Protein AF-A0A438I477-F1 (afdb_monomer_lite)

Sequence (78 aa):
MAAFSEGEGAPKGGKCWFAVESKTFEISIEETRGKLRGIILERSKGLSSWIKFGEKSLSSLLERSGRVVQRRIKFKEP

pLDDT: mean 72.96, std 21.23, range [28.95, 92.88]

Foldseek 3Di:
DDDDDDDPPGPQKDWDWDDDDQKIWIWIWDDDPNWIKIKIWIDGDPDIDMDIGTRVRVVCCVVVVVDDDDPDDDDDDD

Radius of gyration: 14.13 Å; chains: 1; bounding box: 40×30×31 Å

Secondary structure (DSSP, 8-state):
-------SS--S-EEEEEEETTEEEEEEEEEETTEEEEEEEEEETTEEEEEEE-HHHHHHHHHTTT--------PPP-

Structure (mmCIF, N/CA/C/O backbone):
data_AF-A0A438I477-F1
#
_entry.id   AF-A0A438I477-F1
#
loop_
_atom_site.group_PDB
_atom_site.id
_atom_site.type_symbol
_atom_site.label_atom_id
_atom_site.label_alt_id
_atom_site.label_comp_id
_atom_site.label_asym_id
_atom_site.label_entity_id
_atom_site.label_seq_id
_atom_site.pdbx_PDB_ins_code
_atom_site.Cartn_x
_atom_site.Cartn_y
_atom_site.Cartn_z
_atom_site.occupancy
_atom_site.B_iso_or_equiv
_atom_site.auth_seq_id
_atom_site.auth_comp_id
_atom_site.auth_asym_id
_atom_site.auth_atom_id
_atom_site.pdbx_PDB_model_num
ATOM 1 N N . MET A 1 1 ? -2.839 -1.136 -19.193 1.00 30.78 1 MET A N 1
ATOM 2 C CA . MET A 1 1 ? -4.300 -0.968 -19.062 1.00 30.78 1 MET A CA 1
ATOM 3 C C . MET A 1 1 ? -4.666 -1.380 -17.644 1.00 30.78 1 MET A C 1
ATOM 5 O O . MET A 1 1 ? -4.640 -2.565 -17.352 1.00 30.78 1 MET A O 1
ATOM 9 N N . ALA A 1 2 ? -4.843 -0.425 -16.729 1.00 31.55 2 ALA A N 1
ATOM 10 C CA . ALA A 1 2 ? -5.329 -0.716 -15.381 1.00 31.55 2 ALA A CA 1
ATOM 11 C C . ALA A 1 2 ? -6.834 -0.436 -15.382 1.00 31.55 2 ALA A C 1
ATOM 13 O O . ALA A 1 2 ? -7.239 0.694 -15.643 1.00 31.55 2 ALA A O 1
ATOM 14 N N . ALA A 1 3 ? -7.646 -1.471 -15.184 1.00 38.09 3 ALA A N 1
ATOM 15 C CA . ALA A 1 3 ? -9.088 -1.329 -15.051 1.00 38.09 3 ALA A CA 1
ATOM 16 C C . ALA A 1 3 ? -9.406 -1.067 -13.575 1.00 38.09 3 ALA A C 1
ATOM 18 O O . ALA A 1 3 ? -9.215 -1.945 -12.735 1.00 38.09 3 ALA A O 1
ATOM 19 N N . PHE A 1 4 ? -9.854 0.147 -13.266 1.00 42.28 4 PHE A N 1
ATOM 20 C CA . PHE A 1 4 ? -10.560 0.432 -12.024 1.00 42.28 4 PHE A CA 1
ATOM 21 C C . PHE A 1 4 ? -12.046 0.240 -12.319 1.00 42.28 4 PHE A C 1
ATOM 23 O O . PHE A 1 4 ? -12.642 1.030 -13.045 1.00 42.28 4 PHE A O 1
ATOM 30 N N . SER A 1 5 ? -12.625 -0.856 -11.840 1.00 49.41 5 SER A N 1
ATOM 31 C CA . SER A 1 5 ? -14.072 -1.051 -11.857 1.00 49.41 5 SER A CA 1
ATOM 32 C C . SER A 1 5 ? -14.656 -0.336 -10.640 1.00 49.41 5 SER A C 1
ATOM 34 O O . SER A 1 5 ? -14.488 -0.790 -9.509 1.00 49.41 5 SER A O 1
ATOM 36 N N . GLU A 1 6 ? -15.303 0.801 -10.879 1.00 52.59 6 GLU A N 1
ATOM 37 C CA . GLU A 1 6 ? -16.028 1.574 -9.871 1.00 52.59 6 GLU A CA 1
ATOM 38 C C . GLU A 1 6 ? -17.499 1.129 -9.890 1.00 52.59 6 GLU A C 1
ATOM 40 O O . GLU A 1 6 ? -18.214 1.347 -10.865 1.00 52.59 6 GLU A O 1
ATOM 45 N N . GLY A 1 7 ? -17.921 0.410 -8.847 1.00 40.47 7 GLY A N 1
ATOM 46 C CA . GLY A 1 7 ? -19.319 0.062 -8.594 1.00 40.47 7 GLY A CA 1
ATOM 47 C C . GLY A 1 7 ? -19.848 0.896 -7.430 1.00 40.47 7 GLY A C 1
ATOM 48 O O . GLY A 1 7 ? -19.138 1.083 -6.442 1.00 40.47 7 GLY A O 1
ATOM 49 N N . GLU A 1 8 ? -21.071 1.415 -7.560 1.00 48.38 8 GLU A N 1
ATOM 50 C CA . GLU A 1 8 ? -21.741 2.223 -6.536 1.00 48.38 8 GLU A CA 1
ATOM 51 C C . GLU A 1 8 ? -21.812 1.475 -5.191 1.00 48.38 8 GLU A C 1
ATOM 53 O O . GLU A 1 8 ? -22.312 0.353 -5.110 1.00 48.38 8 GLU A O 1
ATOM 58 N N . GLY A 1 9 ? -21.272 2.107 -4.143 1.00 48.19 9 GLY A N 1
ATOM 59 C CA . GLY A 1 9 ? -20.914 1.474 -2.869 1.00 48.19 9 GLY A CA 1
ATOM 60 C C . GLY A 1 9 ? -19.394 1.416 -2.701 1.00 48.19 9 GLY A C 1
ATOM 61 O O . GLY A 1 9 ? -18.795 0.350 -2.812 1.00 48.19 9 GLY A O 1
ATOM 62 N N . ALA A 1 10 ? -18.772 2.580 -2.475 1.00 49.47 10 ALA A N 1
ATOM 63 C CA . ALA A 1 10 ? -17.323 2.790 -2.529 1.00 49.47 10 ALA A CA 1
ATOM 64 C C . ALA A 1 10 ? -16.514 1.657 -1.854 1.00 49.47 10 ALA A C 1
ATOM 66 O O . ALA A 1 10 ? -16.705 1.393 -0.660 1.00 49.47 10 ALA A O 1
ATOM 67 N N . PRO A 1 11 ? -15.589 0.994 -2.572 1.00 51.38 11 PRO A N 1
ATOM 68 C CA . PRO A 1 11 ? -14.785 -0.060 -1.984 1.00 51.38 11 PRO A CA 1
ATOM 69 C C . PRO A 1 11 ? -13.868 0.566 -0.931 1.00 51.38 11 PRO A C 1
ATOM 71 O O . PRO A 1 11 ? -13.052 1.440 -1.222 1.00 51.38 11 PRO A O 1
ATOM 74 N N . LYS A 1 12 ? -13.992 0.124 0.323 1.00 66.69 12 LYS A N 1
ATOM 75 C CA . LYS A 1 12 ? -13.118 0.531 1.433 1.00 66.69 12 LYS A CA 1
ATOM 76 C C . LYS A 1 12 ? -11.752 -0.163 1.340 1.00 66.69 12 LYS A C 1
ATOM 78 O O . LYS A 1 12 ? -11.293 -0.835 2.260 1.00 66.69 12 LYS A O 1
ATOM 83 N N . GLY A 1 13 ? -11.127 -0.050 0.176 1.00 75.12 13 GLY A N 1
ATOM 84 C CA . GLY A 1 13 ? -9.888 -0.718 -0.174 1.00 75.12 13 GLY A CA 1
ATOM 85 C C . GLY A 1 13 ? -9.642 -0.697 -1.676 1.00 75.12 13 GLY A C 1
ATOM 86 O O . GLY A 1 13 ? -10.560 -0.551 -2.478 1.00 75.12 13 GLY A O 1
ATOM 87 N N . GLY A 1 14 ? -8.380 -0.833 -2.063 1.00 85.00 14 GLY A N 1
ATOM 88 C CA . GLY A 1 14 ? -7.964 -0.755 -3.456 1.00 85.00 14 GLY A CA 1
ATOM 89 C C . GLY A 1 14 ? -6.583 -1.350 -3.645 1.00 85.00 14 GLY A C 1
ATOM 90 O O . GLY A 1 14 ? -5.766 -1.347 -2.726 1.00 85.00 14 GLY A O 1
ATOM 91 N N . LYS A 1 15 ? -6.327 -1.873 -4.842 1.00 89.06 15 LYS A N 1
ATOM 92 C CA . LYS A 1 15 ? -5.008 -2.365 -5.235 1.00 89.06 15 LYS A CA 1
ATOM 93 C C . LYS A 1 15 ? -4.555 -1.661 -6.501 1.00 89.06 15 LYS A C 1
ATOM 95 O O . LYS A 1 15 ? -5.314 -1.573 -7.463 1.00 89.06 15 LYS A O 1
ATOM 100 N N . CYS A 1 16 ? -3.324 -1.176 -6.515 1.00 86.12 16 CYS A N 1
ATOM 101 C CA . CYS A 1 16 ? -2.703 -0.625 -7.709 1.00 86.12 16 CYS A CA 1
ATOM 102 C C . CYS A 1 16 ? -1.262 -1.111 -7.826 1.00 86.12 16 CYS A C 1
ATOM 104 O O . CYS A 1 16 ? -0.634 -1.520 -6.852 1.00 86.12 16 CYS A O 1
ATOM 106 N N . TRP A 1 17 ? -0.772 -1.128 -9.059 1.00 88.75 17 TRP A N 1
ATOM 107 C CA . TRP A 1 17 ? 0.526 -1.682 -9.400 1.00 88.75 17 TRP A CA 1
ATOM 108 C C . TRP A 1 17 ? 1.223 -0.668 -10.290 1.00 88.75 17 TRP A C 1
ATOM 110 O O . TRP A 1 17 ? 0.611 -0.143 -11.222 1.00 88.75 17 TRP A O 1
ATOM 120 N N . PHE A 1 18 ? 2.487 -0.385 -10.015 1.00 85.56 18 PHE A N 1
ATOM 121 C CA . PHE A 1 18 ? 3.289 0.496 -10.849 1.00 85.56 18 PHE A CA 1
ATOM 122 C C . PHE A 1 18 ? 4.724 -0.011 -10.921 1.00 85.56 18 PHE A C 1
ATOM 124 O O . PHE A 1 18 ? 5.231 -0.644 -9.996 1.00 85.56 18 PHE A O 1
ATOM 131 N N . ALA A 1 19 ? 5.376 0.249 -12.047 1.00 88.62 19 ALA A N 1
ATOM 132 C CA . ALA A 1 19 ? 6.763 -0.124 -12.265 1.00 88.62 19 ALA A CA 1
ATOM 133 C C . ALA A 1 19 ? 7.638 1.128 -12.275 1.00 88.62 19 ALA A C 1
ATOM 135 O O . ALA A 1 19 ? 7.264 2.152 -12.846 1.00 88.62 19 ALA A O 1
ATOM 136 N N . VAL A 1 20 ? 8.808 1.030 -11.649 1.00 86.81 20 VAL A N 1
ATOM 137 C CA . VAL A 1 20 ? 9.860 2.048 -11.701 1.00 86.81 20 VAL A CA 1
ATOM 138 C C . VAL A 1 20 ? 11.166 1.316 -11.977 1.00 86.81 20 VAL A C 1
ATOM 140 O O . VAL A 1 20 ? 11.579 0.460 -11.193 1.00 86.81 20 VAL A O 1
ATOM 143 N N . GLU A 1 21 ? 11.802 1.629 -13.105 1.00 90.56 21 GLU A N 1
ATOM 144 C CA . GLU A 1 21 ? 13.019 0.954 -13.577 1.00 90.56 21 GLU A CA 1
ATOM 145 C C . GLU A 1 21 ? 12.844 -0.580 -13.672 1.00 90.56 21 GLU A C 1
ATOM 147 O O . GLU A 1 21 ? 11.986 -1.071 -14.398 1.00 90.56 21 GLU A O 1
ATOM 152 N N . SER A 1 22 ? 13.663 -1.353 -12.944 1.00 88.44 22 SER A N 1
ATOM 153 C CA . SER A 1 22 ? 13.617 -2.825 -12.874 1.00 88.44 22 SER A CA 1
ATOM 154 C C . SER A 1 22 ? 12.784 -3.357 -11.699 1.00 88.44 22 SER A C 1
ATOM 156 O O . SER A 1 22 ? 12.927 -4.525 -11.324 1.00 88.44 22 SER A O 1
ATOM 158 N N . LYS A 1 23 ? 11.977 -2.503 -11.061 1.00 90.19 23 LYS A N 1
ATOM 159 C CA . LYS A 1 23 ? 11.201 -2.837 -9.865 1.00 90.19 23 LYS A CA 1
ATOM 160 C C . LYS 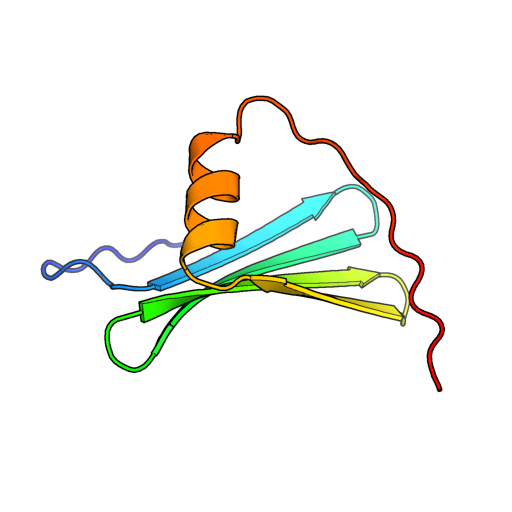A 1 23 ? 9.710 -2.703 -10.130 1.00 90.19 23 LYS A C 1
ATOM 162 O O . LYS A 1 23 ? 9.270 -1.760 -10.783 1.00 90.19 23 LYS A O 1
ATOM 167 N N . THR A 1 24 ? 8.935 -3.631 -9.583 1.00 91.50 24 THR A N 1
ATOM 168 C CA . THR A 1 24 ? 7.470 -3.559 -9.570 1.00 91.50 24 THR A CA 1
ATOM 169 C C . THR A 1 24 ? 6.998 -3.326 -8.149 1.00 91.50 24 THR A C 1
ATOM 171 O O . THR A 1 24 ? 7.464 -3.993 -7.228 1.00 91.50 24 THR A O 1
ATOM 174 N N . PHE A 1 25 ? 6.070 -2.397 -7.984 1.00 89.88 25 PHE A N 1
ATOM 175 C CA . PHE A 1 25 ? 5.446 -2.077 -6.717 1.00 89.88 25 PHE A CA 1
ATOM 176 C C . PHE A 1 25 ? 3.961 -2.402 -6.783 1.00 89.88 25 PHE A C 1
ATOM 178 O O . PHE A 1 25 ? 3.285 -2.040 -7.743 1.00 89.88 25 PHE A O 1
ATOM 185 N N . GLU A 1 26 ? 3.459 -3.057 -5.748 1.00 92.31 26 GLU A N 1
ATOM 186 C CA . GLU A 1 26 ? 2.039 -3.276 -5.508 1.00 92.31 26 GLU A CA 1
ATOM 187 C C . GLU A 1 26 ? 1.659 -2.511 -4.241 1.00 92.31 26 GLU A C 1
ATOM 189 O O . GLU A 1 26 ? 2.287 -2.685 -3.197 1.00 92.31 26 GLU A O 1
ATOM 194 N N . ILE A 1 27 ? 0.658 -1.641 -4.338 1.00 90.88 27 ILE A N 1
ATOM 195 C CA . ILE A 1 27 ? 0.040 -0.984 -3.188 1.00 90.88 27 ILE A CA 1
ATOM 196 C C . ILE A 1 27 ? -1.319 -1.628 -2.985 1.00 90.88 27 ILE A C 1
ATOM 198 O O . ILE A 1 27 ? -2.140 -1.620 -3.902 1.00 90.88 27 ILE A O 1
ATOM 202 N N . SER A 1 28 ? -1.572 -2.136 -1.786 1.00 90.38 28 SER A N 1
ATOM 203 C CA . SER A 1 28 ? -2.894 -2.577 -1.359 1.00 90.38 28 SER A CA 1
ATOM 204 C C . SER A 1 28 ? -3.361 -1.762 -0.161 1.00 90.38 28 SER A C 1
ATOM 206 O O . SER A 1 28 ? -2.589 -1.457 0.748 1.00 90.38 28 SER A O 1
ATOM 208 N N . ILE A 1 29 ? -4.636 -1.393 -0.166 1.00 90.62 29 ILE A N 1
ATOM 209 C CA . ILE A 1 29 ? -5.345 -0.820 0.971 1.00 90.62 29 ILE A CA 1
ATOM 210 C C . ILE A 1 29 ? -6.486 -1.769 1.303 1.00 90.62 29 ILE A C 1
ATOM 212 O O . ILE A 1 29 ? -7.288 -2.102 0.432 1.00 90.62 29 ILE A O 1
ATOM 216 N N . GLU A 1 30 ? -6.553 -2.189 2.557 1.00 89.94 30 GLU A N 1
ATOM 217 C CA . GLU A 1 30 ? -7.547 -3.126 3.066 1.00 89.94 30 GLU A CA 1
ATOM 218 C C . GLU A 1 30 ? -8.195 -2.539 4.322 1.00 89.94 30 GLU A C 1
ATOM 220 O O . GLU A 1 30 ? -7.511 -1.993 5.192 1.00 89.94 30 GLU A O 1
ATOM 225 N N . GLU A 1 31 ? -9.513 -2.670 4.457 1.00 87.12 31 GLU A N 1
ATOM 226 C CA . GLU A 1 31 ? -10.201 -2.401 5.718 1.00 87.12 31 GLU A CA 1
ATOM 227 C C . GLU A 1 31 ? -10.245 -3.680 6.562 1.00 87.12 31 GLU A C 1
ATOM 229 O O . GLU A 1 31 ? -10.731 -4.724 6.139 1.00 87.12 31 GLU A O 1
ATOM 234 N N . THR A 1 32 ? -9.754 -3.612 7.797 1.00 82.38 32 THR A N 1
ATOM 235 C CA . THR A 1 32 ? -9.872 -4.699 8.774 1.00 82.38 32 THR A CA 1
ATOM 236 C C . THR A 1 32 ? -10.479 -4.156 10.055 1.00 82.38 32 THR A C 1
ATOM 238 O O . THR A 1 32 ? -9.896 -3.283 10.698 1.00 82.38 32 THR A O 1
ATOM 241 N N . ARG A 1 33 ? -11.637 -4.698 10.462 1.00 86.44 33 ARG A N 1
ATOM 242 C CA . ARG A 1 33 ? -12.365 -4.286 11.682 1.00 86.44 33 ARG A CA 1
ATOM 243 C C . ARG A 1 33 ? -12.654 -2.773 11.726 1.00 86.44 33 ARG A C 1
ATOM 245 O O . ARG A 1 33 ? -12.468 -2.141 12.763 1.00 86.44 33 ARG A O 1
ATOM 252 N N . GLY A 1 34 ? -13.047 -2.191 10.591 1.00 86.12 34 GLY A N 1
ATOM 253 C CA . GLY A 1 34 ? -13.353 -0.759 10.478 1.00 86.12 34 GLY A CA 1
ATOM 254 C C . GL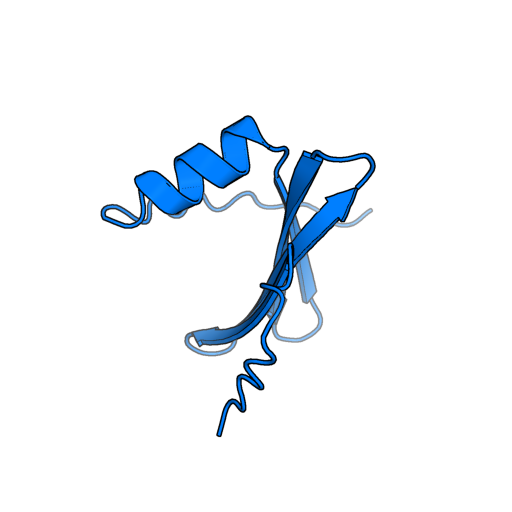Y A 1 34 ? -12.133 0.164 10.400 1.00 86.12 34 GLY A C 1
ATOM 255 O O . GLY A 1 34 ? -12.289 1.378 10.463 1.00 86.12 34 GLY A O 1
ATOM 256 N N . LYS A 1 35 ? -10.915 -0.388 10.301 1.00 86.50 35 LYS A N 1
ATOM 257 C CA . LYS A 1 35 ? -9.672 0.386 10.204 1.00 86.50 35 LYS A CA 1
ATOM 258 C C . LYS A 1 35 ? -8.964 0.103 8.894 1.00 86.50 35 LYS A C 1
ATOM 260 O O . LYS A 1 35 ? -8.701 -1.060 8.580 1.00 86.50 35 LYS A O 1
ATOM 265 N N . LEU A 1 36 ? -8.596 1.160 8.179 1.00 86.44 36 LEU A N 1
ATOM 266 C CA . LEU A 1 36 ? -7.793 1.044 6.968 1.00 86.44 36 LEU A CA 1
ATOM 267 C C . LEU A 1 36 ? -6.344 0.693 7.308 1.00 86.44 36 LEU A C 1
ATOM 269 O O . LEU A 1 36 ? -5.748 1.211 8.257 1.00 86.44 36 LEU A O 1
ATOM 273 N N . ARG A 1 37 ? -5.776 -0.202 6.509 1.00 89.50 37 ARG A N 1
ATOM 274 C CA . ARG A 1 37 ? -4.374 -0.610 6.542 1.00 89.50 37 ARG A CA 1
ATOM 275 C C . ARG A 1 37 ? -3.838 -0.620 5.126 1.00 89.50 37 ARG A C 1
ATOM 277 O O . ARG A 1 37 ? -4.589 -0.843 4.185 1.00 89.50 37 ARG A O 1
ATOM 284 N N . GLY A 1 38 ? -2.547 -0.355 4.988 1.00 90.88 38 GLY A N 1
ATOM 285 C CA . GLY A 1 38 ? -1.888 -0.313 3.688 1.00 90.88 38 GLY A CA 1
ATOM 286 C C . GLY A 1 38 ? -0.682 -1.231 3.648 1.00 90.88 38 GLY A C 1
ATOM 287 O O . GLY A 1 38 ? 0.015 -1.374 4.653 1.00 90.88 38 GLY A O 1
ATOM 288 N N . ILE A 1 39 ? -0.404 -1.820 2.494 1.00 91.69 39 ILE A N 1
ATOM 289 C CA . ILE A 1 39 ? 0.826 -2.560 2.224 1.00 91.69 39 ILE A CA 1
ATOM 290 C C . ILE A 1 39 ? 1.426 -2.014 0.938 1.00 91.69 39 ILE A C 1
ATOM 292 O O . ILE A 1 39 ? 0.714 -1.808 -0.039 1.00 91.69 39 ILE A O 1
ATOM 296 N N . ILE A 1 40 ? 2.736 -1.786 0.941 1.00 91.81 40 ILE A N 1
ATOM 297 C CA . ILE A 1 40 ? 3.505 -1.591 -0.287 1.00 91.81 40 ILE A CA 1
ATOM 298 C C . ILE A 1 40 ? 4.463 -2.765 -0.402 1.00 91.81 40 ILE A C 1
ATOM 300 O O . ILE A 1 40 ? 5.263 -2.994 0.505 1.00 91.81 40 ILE A O 1
ATOM 304 N N . LEU A 1 41 ? 4.377 -3.493 -1.507 1.00 92.12 41 LEU A N 1
ATOM 305 C CA . LEU A 1 41 ? 5.227 -4.623 -1.847 1.00 92.12 41 LEU A CA 1
ATOM 306 C C . LEU A 1 41 ? 6.108 -4.245 -3.039 1.00 92.12 41 LEU A C 1
ATOM 308 O O . LEU A 1 41 ? 5.600 -3.968 -4.115 1.00 92.12 41 LEU A O 1
ATOM 312 N N . GLU A 1 42 ? 7.423 -4.264 -2.858 1.00 92.88 42 GLU A N 1
ATOM 313 C CA . GLU A 1 42 ? 8.431 -4.158 -3.913 1.00 92.88 42 GLU A CA 1
ATOM 314 C C . GLU A 1 42 ? 8.862 -5.563 -4.360 1.00 92.88 42 GLU A C 1
ATOM 316 O O . GLU A 1 42 ? 9.202 -6.412 -3.534 1.00 92.88 42 GLU A O 1
ATOM 321 N N . ARG A 1 43 ? 8.911 -5.794 -5.674 1.00 91.81 43 ARG A N 1
ATOM 322 C CA . ARG A 1 43 ? 9.494 -6.987 -6.301 1.00 91.81 43 ARG A CA 1
ATOM 323 C C . ARG A 1 43 ? 10.592 -6.577 -7.275 1.00 91.81 43 ARG A C 1
ATOM 325 O O . ARG A 1 43 ? 10.372 -5.716 -8.129 1.00 91.81 43 ARG A O 1
ATOM 332 N N . SER A 1 44 ? 11.763 -7.205 -7.177 1.00 91.31 44 SER A N 1
ATOM 333 C CA . SER A 1 44 ? 12.880 -6.946 -8.095 1.00 91.31 44 SER A CA 1
ATOM 334 C C . SER A 1 44 ? 13.846 -8.127 -8.176 1.00 91.31 44 SER A C 1
ATOM 336 O O . SER A 1 44 ? 14.274 -8.611 -7.143 1.00 91.31 44 SER A O 1
ATOM 338 N N . LYS A 1 45 ? 14.198 -8.589 -9.386 1.00 86.62 45 LYS A N 1
ATOM 339 C CA . LYS A 1 45 ? 15.273 -9.574 -9.674 1.00 86.62 45 LYS A CA 1
ATOM 340 C C . LYS A 1 45 ? 15.468 -10.700 -8.627 1.00 86.62 45 LYS A C 1
ATOM 342 O O . LYS A 1 45 ? 16.594 -10.992 -8.243 1.00 86.62 45 LYS A O 1
ATOM 347 N N . GLY A 1 46 ? 14.379 -11.329 -8.175 1.00 85.19 46 GLY A N 1
ATOM 348 C CA . GLY A 1 46 ? 14.415 -12.433 -7.200 1.00 85.19 46 GLY A CA 1
ATOM 349 C C . GLY A 1 46 ? 14.336 -12.027 -5.721 1.00 85.19 46 GLY A C 1
ATOM 350 O O . GLY A 1 46 ? 14.259 -12.898 -4.868 1.00 85.19 46 GLY A O 1
ATOM 351 N N . LEU A 1 47 ? 14.295 -10.731 -5.419 1.00 86.06 47 LEU A N 1
ATOM 352 C CA . LEU A 1 47 ? 14.089 -10.166 -4.088 1.00 86.06 47 LEU A CA 1
ATOM 353 C C . LEU A 1 47 ? 12.679 -9.591 -3.954 1.00 86.06 47 LEU A C 1
ATOM 355 O O . LEU A 1 47 ? 12.121 -9.014 -4.899 1.00 86.06 47 LEU A O 1
ATOM 359 N N . SER A 1 48 ? 12.129 -9.690 -2.746 1.00 87.69 48 SER A N 1
ATOM 360 C CA . SER A 1 48 ? 10.893 -9.011 -2.370 1.00 87.69 48 SER A CA 1
ATOM 361 C C . SER A 1 48 ? 11.077 -8.238 -1.070 1.00 87.69 48 SER A C 1
ATOM 363 O O . SER A 1 48 ? 11.820 -8.639 -0.178 1.00 87.69 48 SER A O 1
ATOM 365 N N . SER A 1 49 ? 10.436 -7.084 -0.963 1.00 88.56 49 SER A N 1
ATOM 366 C CA . SER A 1 49 ? 10.449 -6.269 0.250 1.00 88.56 49 SER A CA 1
ATOM 367 C C . SER A 1 49 ? 9.082 -5.652 0.446 1.00 88.56 49 SER A C 1
ATOM 369 O O . SER A 1 49 ? 8.415 -5.311 -0.523 1.00 88.56 49 SER A O 1
ATOM 371 N N . TRP A 1 50 ? 8.642 -5.504 1.691 1.00 90.19 50 TRP A N 1
ATOM 372 C CA . TRP A 1 50 ? 7.330 -4.938 1.975 1.00 90.19 50 TRP A CA 1
ATOM 373 C C . TRP A 1 50 ? 7.359 -4.021 3.188 1.00 90.19 50 TRP A C 1
ATOM 375 O O . TRP A 1 50 ? 8.170 -4.178 4.099 1.00 90.19 50 TRP A O 1
ATOM 385 N N . ILE A 1 51 ? 6.432 -3.071 3.205 1.00 88.94 51 ILE A N 1
ATOM 386 C CA . ILE A 1 51 ? 6.145 -2.228 4.361 1.00 88.94 51 ILE A CA 1
ATOM 387 C C . ILE A 1 51 ? 4.637 -2.215 4.612 1.00 88.94 51 ILE A C 1
ATOM 389 O O . ILE A 1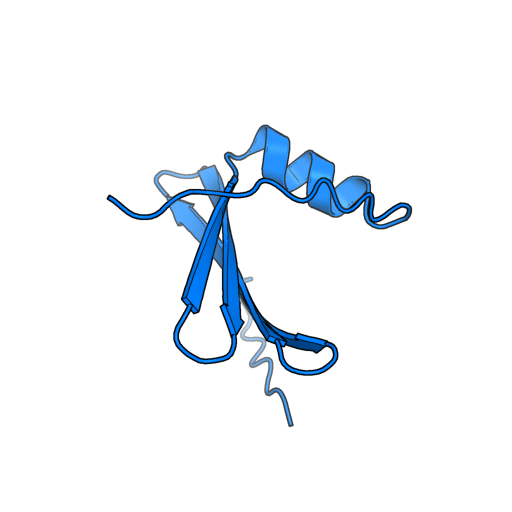 51 ? 3.844 -2.100 3.678 1.00 88.94 51 ILE A O 1
ATOM 393 N N . LYS A 1 52 ? 4.245 -2.369 5.881 1.00 91.44 52 LYS A N 1
ATOM 394 C CA . LYS A 1 52 ? 2.849 -2.306 6.337 1.00 91.44 52 LYS A CA 1
ATOM 395 C C . LYS A 1 52 ? 2.597 -0.999 7.075 1.00 91.44 52 LYS A C 1
ATOM 397 O O . LYS A 1 52 ? 3.393 -0.588 7.917 1.00 91.44 52 LYS A O 1
ATOM 402 N N . PHE A 1 53 ? 1.447 -0.402 6.808 1.00 88.88 53 PHE A N 1
ATOM 403 C CA . PHE A 1 53 ? 0.965 0.822 7.427 1.00 88.88 53 PHE A CA 1
ATOM 404 C C . PHE A 1 53 ? -0.297 0.535 8.238 1.00 88.88 53 PHE A C 1
ATOM 406 O O . PHE A 1 53 ? -1.191 -0.194 7.801 1.00 88.88 53 PHE A O 1
ATOM 413 N N . GLY A 1 54 ? -0.363 1.125 9.429 1.00 90.44 54 GLY A N 1
ATOM 414 C CA . GLY A 1 54 ? -1.610 1.244 10.174 1.00 90.44 54 GLY A CA 1
ATOM 415 C C . GLY A 1 54 ? -2.379 2.481 9.720 1.00 90.44 54 GLY A C 1
ATOM 416 O O . GLY A 1 54 ? -1.850 3.311 8.991 1.00 90.44 54 GLY A O 1
ATOM 417 N N . GLU A 1 55 ? -3.601 2.631 10.212 1.00 87.62 55 GLU A N 1
ATOM 418 C CA . GLU A 1 55 ? -4.527 3.712 9.851 1.00 87.62 55 GLU A CA 1
ATOM 419 C C . GLU A 1 55 ? -3.870 5.103 9.838 1.00 87.62 55 GLU A C 1
ATOM 421 O O . GLU A 1 55 ? -3.841 5.762 8.806 1.00 87.62 55 GLU A O 1
ATOM 426 N N . LYS A 1 56 ? -3.230 5.513 10.943 1.00 88.50 56 LYS A N 1
ATOM 427 C CA . LYS A 1 56 ? -2.589 6.835 11.043 1.00 88.50 56 LYS A CA 1
ATOM 428 C C . LYS A 1 56 ? -1.444 7.023 10.045 1.00 88.50 56 LYS A C 1
ATOM 430 O O . LYS A 1 56 ? -1.348 8.074 9.422 1.00 88.50 56 LYS A O 1
ATOM 435 N N . SER A 1 57 ? -0.571 6.023 9.898 1.00 86.44 57 SER A N 1
ATOM 436 C CA . SER A 1 57 ? 0.586 6.133 9.003 1.00 86.44 57 SER A CA 1
ATOM 437 C C . SER A 1 57 ? 0.194 6.038 7.530 1.00 86.44 57 SER A C 1
ATOM 439 O O . SER A 1 57 ? 0.838 6.676 6.701 1.00 86.44 57 SER A O 1
ATOM 441 N N . LEU A 1 58 ? -0.882 5.312 7.215 1.00 85.94 58 LEU A N 1
ATOM 442 C CA . LEU A 1 58 ? -1.490 5.295 5.890 1.00 85.94 58 LEU A CA 1
ATOM 443 C C . LEU A 1 58 ? -2.108 6.658 5.557 1.00 85.94 58 LEU A C 1
ATOM 445 O O . LEU A 1 58 ? -1.801 7.210 4.505 1.00 85.94 58 LEU A O 1
ATOM 449 N N . SER A 1 59 ? -2.903 7.238 6.462 1.00 84.62 59 SER A N 1
ATOM 450 C CA . SER A 1 59 ? -3.489 8.570 6.262 1.00 84.62 59 SER A CA 1
ATOM 451 C C . SER A 1 59 ? -2.415 9.636 6.047 1.00 84.62 59 SER A C 1
ATOM 453 O O . SER A 1 59 ? -2.503 10.408 5.098 1.00 84.62 59 SER A O 1
ATOM 455 N N . SER A 1 60 ? -1.343 9.626 6.850 1.00 85.12 60 SER A N 1
ATOM 456 C CA . SER A 1 60 ? -0.211 10.541 6.653 1.00 85.12 60 SER A CA 1
ATOM 457 C C . SER A 1 60 ? 0.514 10.330 5.319 1.00 85.12 60 SER A C 1
ATOM 459 O O . SER A 1 60 ? 1.004 11.297 4.744 1.00 85.12 60 SER A O 1
ATOM 461 N N . LEU A 1 61 ? 0.615 9.094 4.817 1.00 81.56 61 LEU A N 1
ATOM 462 C CA . LEU A 1 61 ? 1.233 8.807 3.518 1.00 81.56 61 LEU A CA 1
ATOM 463 C C . LEU A 1 61 ? 0.398 9.372 2.359 1.00 81.56 61 LEU A C 1
ATOM 465 O O . LEU A 1 61 ? 0.960 9.950 1.430 1.00 81.56 61 LEU A O 1
ATOM 469 N N . LEU A 1 62 ? -0.927 9.220 2.432 1.00 78.44 62 LEU A N 1
ATOM 470 C CA . LEU A 1 62 ? -1.862 9.714 1.420 1.00 78.44 62 LEU A CA 1
ATOM 471 C C . LEU A 1 62 ? -1.936 11.247 1.418 1.00 78.44 62 LEU A C 1
ATOM 473 O O . LEU A 1 62 ? -1.874 11.861 0.358 1.00 78.44 62 LEU A O 1
ATOM 477 N N . GLU A 1 63 ? -1.976 11.869 2.597 1.00 78.62 63 GLU A N 1
ATOM 478 C CA . GLU A 1 63 ? -1.993 13.330 2.754 1.00 78.62 63 GLU A CA 1
ATOM 479 C C . GLU A 1 63 ? -0.676 13.981 2.296 1.00 78.62 63 GLU A C 1
ATOM 481 O O . GLU A 1 63 ? -0.661 15.055 1.695 1.00 78.62 63 GLU A O 1
ATOM 486 N N . ARG A 1 64 ? 0.462 13.317 2.539 1.00 61.53 64 ARG A N 1
ATOM 487 C CA . ARG A 1 64 ? 1.807 13.863 2.297 1.00 61.53 64 ARG A CA 1
ATOM 488 C C . ARG A 1 64 ? 2.397 13.486 0.935 1.00 61.53 64 ARG A C 1
ATOM 490 O O . ARG A 1 64 ? 3.589 13.711 0.708 1.00 61.53 64 ARG A O 1
ATOM 497 N N . SER A 1 65 ? 1.578 12.977 0.011 1.00 57.44 65 SER A N 1
ATOM 498 C CA . SER A 1 65 ? 1.976 12.552 -1.344 1.00 57.44 65 SER A CA 1
ATOM 499 C C . SER A 1 65 ? 2.663 13.653 -2.191 1.00 57.44 65 SER A C 1
ATOM 501 O O . SER A 1 65 ? 3.233 13.373 -3.238 1.00 57.44 65 SER A O 1
ATOM 503 N N . GLY A 1 66 ? 2.736 14.901 -1.705 1.00 50.66 66 GLY A N 1
ATOM 504 C CA . GLY A 1 66 ? 3.562 15.971 -2.279 1.00 50.66 66 GLY A CA 1
ATOM 505 C C . GLY A 1 66 ? 5.080 15.900 -2.016 1.00 50.66 66 GLY A C 1
ATOM 506 O O . GLY A 1 66 ? 5.810 16.709 -2.583 1.00 50.66 66 GLY A O 1
ATOM 507 N N . ARG A 1 67 ? 5.602 14.992 -1.168 1.00 45.34 67 ARG A N 1
ATOM 508 C CA . ARG A 1 67 ? 7.063 14.788 -0.980 1.00 45.34 67 ARG A CA 1
ATOM 509 C C . ARG A 1 67 ? 7.398 13.320 -0.688 1.00 45.34 67 ARG A C 1
A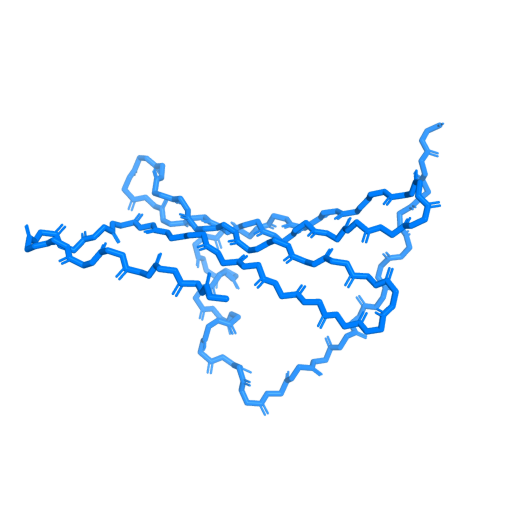TOM 511 O O . ARG A 1 67 ? 7.459 12.906 0.470 1.00 45.34 67 ARG A O 1
ATOM 518 N N . VAL A 1 68 ? 7.664 12.534 -1.730 1.00 47.69 68 VAL A N 1
ATOM 519 C CA . VAL A 1 68 ? 8.174 11.158 -1.599 1.00 47.69 68 VAL A CA 1
ATOM 520 C C . VAL A 1 68 ? 9.626 11.205 -1.104 1.00 47.69 68 VAL A C 1
ATOM 522 O O . VAL A 1 68 ? 10.550 11.439 -1.876 1.00 47.69 68 VAL A O 1
ATOM 525 N N . VAL A 1 69 ? 9.846 10.985 0.195 1.00 45.53 69 VAL A N 1
ATOM 526 C CA . VAL A 1 69 ? 11.189 10.742 0.748 1.00 45.53 69 VAL A CA 1
ATOM 527 C C . VAL A 1 69 ? 11.404 9.234 0.808 1.00 45.53 69 VAL A C 1
ATOM 529 O O . VAL A 1 69 ? 10.883 8.561 1.698 1.00 45.53 69 VAL A O 1
ATOM 532 N N . GLN A 1 70 ? 12.179 8.691 -0.132 1.00 42.66 70 GLN A N 1
ATOM 533 C CA . GLN A 1 70 ? 12.622 7.299 -0.072 1.00 42.66 70 GLN A CA 1
ATOM 534 C C . GLN A 1 70 ? 13.638 7.126 1.064 1.00 42.66 70 GLN A C 1
ATOM 536 O O . GLN A 1 70 ? 14.834 7.352 0.896 1.00 42.66 70 GLN A O 1
ATOM 541 N N . ARG A 1 71 ? 13.181 6.686 2.239 1.00 41.16 71 ARG A N 1
ATOM 542 C CA . ARG A 1 71 ? 14.070 6.045 3.214 1.00 41.16 71 ARG A CA 1
ATOM 543 C C . ARG A 1 71 ? 14.220 4.585 2.803 1.00 41.16 71 ARG A C 1
ATOM 545 O O . ARG A 1 71 ? 13.328 3.773 3.020 1.00 41.16 71 ARG A O 1
ATOM 552 N N . ARG A 1 72 ? 15.347 4.267 2.164 1.00 40.12 72 ARG A N 1
ATOM 553 C CA . ARG A 1 72 ? 15.749 2.896 1.835 1.00 40.12 72 ARG A CA 1
ATOM 554 C C . ARG A 1 72 ? 16.016 2.143 3.140 1.00 40.12 72 ARG A C 1
ATOM 556 O O . ARG A 1 72 ? 17.098 2.262 3.706 1.00 40.12 72 ARG A O 1
ATOM 563 N N . ILE A 1 73 ? 15.038 1.383 3.623 1.00 45.34 73 ILE A N 1
ATOM 564 C CA . ILE A 1 73 ? 15.263 0.412 4.694 1.00 45.34 73 ILE A CA 1
ATOM 565 C C . ILE A 1 73 ? 15.768 -0.869 4.023 1.00 45.34 73 ILE A C 1
ATOM 567 O O . ILE A 1 73 ? 15.040 -1.508 3.270 1.00 45.34 73 ILE A O 1
ATOM 571 N N . LYS A 1 74 ? 17.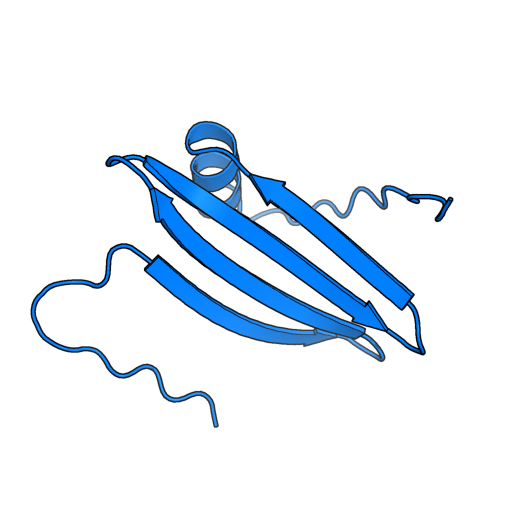044 -1.210 4.238 1.00 41.50 74 LYS A N 1
ATOM 572 C CA . LYS A 1 74 ? 17.593 -2.521 3.868 1.00 41.50 74 LYS A CA 1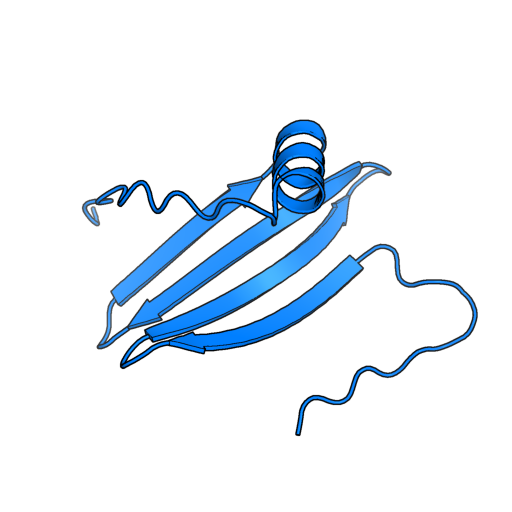
ATOM 573 C C . LYS A 1 74 ? 17.097 -3.526 4.904 1.00 41.50 74 LYS A C 1
ATOM 575 O O . LYS A 1 74 ? 17.576 -3.504 6.033 1.00 41.50 74 LYS A O 1
ATOM 580 N N . PHE A 1 75 ? 16.168 -4.396 4.529 1.00 39.28 75 PHE A N 1
ATOM 581 C CA . PHE A 1 75 ? 15.903 -5.601 5.308 1.00 39.28 75 PHE A CA 1
ATOM 582 C C . PHE A 1 75 ? 16.817 -6.716 4.798 1.00 39.28 75 PHE A C 1
ATOM 584 O O . PHE A 1 75 ? 16.905 -6.962 3.597 1.00 39.28 75 PHE A O 1
ATOM 591 N N . LYS A 1 76 ? 17.567 -7.313 5.723 1.00 28.95 76 LYS A N 1
ATOM 592 C CA . LYS A 1 76 ? 18.368 -8.519 5.516 1.00 28.95 76 LYS A CA 1
ATOM 593 C C . LYS A 1 76 ? 17.410 -9.707 5.665 1.00 28.95 76 LYS A C 1
ATOM 595 O O . LYS A 1 76 ? 16.714 -9.778 6.675 1.00 28.95 76 LYS A O 1
ATOM 600 N N . GLU A 1 77 ? 17.332 -10.567 4.655 1.00 32.09 77 GLU A N 1
ATOM 601 C CA . GLU A 1 77 ? 16.614 -11.849 4.746 1.00 32.09 77 GLU A CA 1
ATOM 602 C C . GLU A 1 77 ? 17.257 -12.751 5.825 1.00 32.09 77 GLU A C 1
ATOM 604 O O . GLU A 1 77 ? 18.451 -12.570 6.100 1.00 32.09 77 GLU A O 1
ATOM 609 N N . PRO A 1 78 ? 16.481 -13.645 6.476 1.00 45.03 78 PRO A N 1
ATOM 610 C CA . PRO A 1 78 ? 16.993 -14.569 7.492 1.00 45.03 78 PRO A CA 1
ATOM 611 C C . PRO A 1 78 ? 18.026 -15.557 6.940 1.00 45.03 78 PRO A C 1
ATOM 613 O O . PRO A 1 78 ? 17.918 -15.937 5.752 1.00 45.03 78 PRO A O 1
#

Organism: Vitis vinifera (NCBI:txid29760)

=== Feature glossary ===
The features interleaved in this record are:

— What the protein is —

Sequence gives the chain of amino acids in standard one-letter code (A=alanine, C=cysteine, …, Y=tyrosine), read N→C. It is the only feature that is directly encoded by the gene; all structural features are derived from the folded form of this sequence.

Database cross-references. InterPro integrates a dozen domain/family signature databases into unified entries with residue-range hits. GO terms attach function/process/location labels with evidence codes. CATH codes position the fold in a four-level structural taxonomy. Organism is the NCBI-taxonomy species name.

— Where its atoms are —

Atomic coordinates in PDBx/mmCIF format — the same representation the Protein Data Bank distributes. Each line of the _atom_site loop places one backbone atom in Cartesian space (units: ångströms, origin: arbitrary).

The six renders are orthographic views along the three Cartesian axes in both directions. Representation (cartoon, sticks, or surface) and color scheme (sequence-rainbow or by-chain) vary across proteins so the training set covers all the common visualization conventions.

— Local backbone conformation —

Eight-state secondary structure (DSSP): H is the canonical α-helix, G the tighter 3₁₀-helix, I the wider π-helix; E/B are β-structure, T and S are turns and bends, and '-' is everything else. DSSP derives these from the pattern of main-chain N–H···O=C hydrogen bonds, not from the sequence.

P-SEA three-state annotation labels each residue as helix, strand, or coil based purely on the geometry of the Cα trace. It serves as a fallback when the full backbone (and thus DSSP) is unavailable.

The φ/ψ torsion pair specifies the backbone conformation at each residue. φ rotates about the N–Cα bond, ψ about the Cα–C bond. Steric clashes forbid most of the (φ, ψ) plane — the allowed regions (α-helix basin, β-sheet basin, left-handed helix) are the Ramachandran-allowed regions.

— Global shape and packing —

The geometric summary reports three shape descriptors. Rg (radius of gyration) measures how spread out the Cα atoms are about their centre of mass; compact globular proteins have small Rg, elongated or unfolded ones large. Cα contacts (<8 Å, |i−j|>4) count long-range residue pairs in spatial proximity — high for tightly packed folds, near zero for rods or random coil. The bounding-box extents give the protein's footprint along x, y, z in Å.

Solvent-accessible surface area (SASA) is the area in Å² traced out by the centre of a 1.4 Å probe sphere (a water molecule) rolled over the protein's van der Waals surface (Shrake–Rupley / Lee–Richards construction). Buried residues have near-zero SASA; fully exposed residues can exceed 200 Å². The total SASA scales roughly with the number of surface residues.

The contact map is a binary N×N matrix image: pixel (i, j) is dark where Cα_i and Cα_j are within 8 Å and |i−j|>4. Because the |i−j|>4 filter removes local helical contacts, off-diagonal stripes parallel to the main diagonal indicate parallel β-sheets; stripes perpendicular to it indicate antiparallel β-sheets. The Ramachandran plot scatters every residue's (φ, ψ) pair against the sterically allowed regions. The PAE heatmap renders the predicted-aligned-error matrix.

— Structural neighborhood —

3Di is Foldseek's structural alphabet. Each residue is assigned one of twenty discrete states based on how its Cα sits relative to its spatial (not sequential) neighbors. Aligning 3Di strings finds structural homologs roughly as well as full 3D superposition, but orders of magnitude faster.

Nearest PDB neighbors are the top structural matches found by Foldseek when searching this structure against the entire Protein Data Bank. Each hit reports a TM-score (0 to 1; >0.5 almost always implies the same fold) and an E-value. These are *structural* homologs — they may share no detectable sequence similarity.

— Confidence and disorder —

For AlphaFold models, the B-factor field carries pLDDT — the model's own estimate of local accuracy on a 0–100 scale. Regions with pLDDT<50 should be treated as essentially unmodeled; they often correspond to intrinsically disordered segments.

Crystallographic B-factors measure how much each atom's electron density is smeared out, in Å². They rise in mobile loops and surface residues and fall in the buried interior. In AlphaFold models this column is repurposed to hold pLDDT instead.

Predicted aligned error is AlphaFold's pairwise confidence. Unlike pLDDT (per-residue), PAE is per-residue-pair and captures whether two parts of the structure are correctly placed relative to each other. Units are ångströms of expected positional error.